Protein AF-A0A482WYR0-F1 (afdb_monomer_lite)

Foldseek 3Di:
DVVVVVVLVVLLVVLQVVCVVVVVVVVVDPDDDQDPVNVVSCVSHPVNVVVVVPDDDPPDPCVVLVVLLVVLVVLLVVLVVCCVVVVDDDPDVVVVVVLCVDPVSVVSPVNVVSVVSNCVSVVVVVVVVVVVVCVVPVDDDPVVVVVVVVVD

Secondary structure (DSSP, 8-state):
-HHHHHHHHHHHHHHHHHHHHHHHHHTT----PPPHHHHHHHHT-HHHHHHHHHS--TT-TTHHHHHHHHHHHHHHHHHHHHHHHHSS--S-HHHHHHHHHSHHHHHHH-HHHHHHHHHHHHHHHHHHHHHHHHHHHS---HHHHHHHHHH-

Structure (mmCIF, N/CA/C/O backbone):
data_AF-A0A482WYR0-F1
#
_entry.id   AF-A0A482WYR0-F1
#
loop_
_atom_site.group_PDB
_atom_site.id
_atom_site.type_symbol
_atom_site.label_atom_id
_atom_site.label_alt_id
_atom_site.label_comp_id
_atom_site.label_asym_id
_atom_site.label_entity_id
_atom_site.label_seq_id
_atom_site.pdbx_PDB_ins_code
_atom_site.Cartn_x
_atom_site.Cartn_y
_atom_site.Cartn_z
_atom_site.occupancy
_atom_site.B_iso_or_equiv
_atom_site.auth_seq_id
_atom_site.auth_comp_id
_atom_site.auth_asym_id
_atom_site.auth_atom_id
_atom_site.pdbx_PDB_model_num
ATOM 1 N N . MET A 1 1 ? -14.691 12.068 -19.444 1.00 69.69 1 MET A N 1
ATOM 2 C CA . MET A 1 1 ? -13.757 11.713 -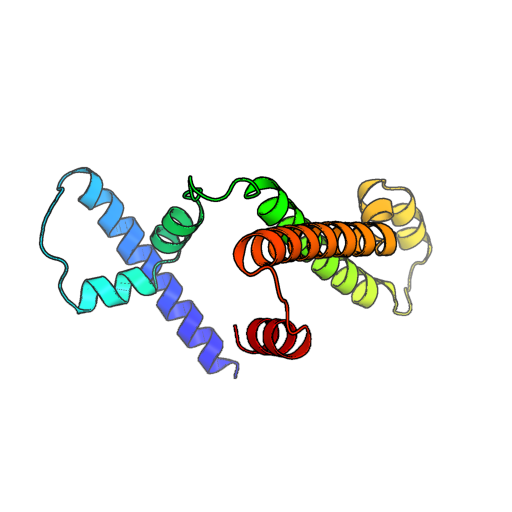18.347 1.00 69.69 1 MET A CA 1
ATOM 3 C C . MET A 1 1 ? -12.720 12.801 -18.054 1.00 69.69 1 MET A C 1
ATOM 5 O O . MET A 1 1 ? -12.688 13.251 -16.920 1.00 69.69 1 MET A O 1
ATOM 9 N N . LYS A 1 2 ? -11.932 13.292 -19.028 1.00 75.62 2 LYS A N 1
ATOM 10 C CA . LYS A 1 2 ? -10.879 14.312 -18.787 1.00 75.62 2 LYS A CA 1
ATOM 11 C C . LYS A 1 2 ? -11.367 15.588 -18.064 1.00 75.62 2 LYS A C 1
ATOM 13 O O . LYS A 1 2 ? -10.746 16.003 -17.097 1.00 75.62 2 LYS A O 1
ATOM 18 N N . TRP A 1 3 ? -12.511 16.151 -18.460 1.00 84.56 3 TRP A N 1
ATOM 19 C CA . TRP A 1 3 ? -13.080 17.362 -17.839 1.00 84.56 3 TRP A CA 1
ATOM 20 C C . TRP A 1 3 ? -13.532 17.184 -16.386 1.00 84.56 3 TRP A C 1
ATOM 22 O O . TRP A 1 3 ? -13.365 18.091 -15.580 1.00 84.56 3 TRP A O 1
ATOM 32 N N . VAL A 1 4 ? -14.044 16.001 -16.038 1.00 83.69 4 VAL A N 1
ATOM 33 C CA . VAL A 1 4 ? -14.467 15.683 -14.664 1.00 83.69 4 VAL A CA 1
ATOM 34 C C . VAL A 1 4 ? -13.254 15.643 -13.734 1.00 83.69 4 VAL A C 1
ATOM 36 O O . VAL A 1 4 ? -13.307 16.189 -12.639 1.00 83.69 4 VAL A O 1
ATOM 39 N N . ILE A 1 5 ? -12.142 15.072 -14.210 1.00 84.25 5 ILE A N 1
ATOM 40 C CA . ILE A 1 5 ? -10.878 15.000 -13.466 1.00 84.25 5 ILE A CA 1
ATOM 41 C C . ILE A 1 5 ? -10.289 16.404 -13.267 1.00 84.25 5 ILE A C 1
ATOM 43 O O . ILE A 1 5 ? -9.856 16.747 -12.171 1.00 84.25 5 ILE A O 1
ATOM 47 N N . ILE A 1 6 ? -10.299 17.241 -14.309 1.00 88.31 6 ILE A N 1
ATOM 48 C CA . ILE A 1 6 ? -9.803 18.624 -14.219 1.00 88.31 6 ILE A CA 1
ATOM 49 C C . ILE A 1 6 ? -10.647 19.433 -13.226 1.00 88.31 6 ILE A C 1
ATOM 51 O O . ILE A 1 6 ? -10.096 20.128 -12.374 1.00 88.31 6 ILE A O 1
ATOM 55 N N . PHE A 1 7 ? -11.974 19.305 -13.287 1.00 89.00 7 PHE A N 1
ATOM 56 C CA . PHE A 1 7 ? -12.881 19.992 -12.371 1.00 89.00 7 PHE A CA 1
ATOM 57 C C . PHE A 1 7 ? -12.695 19.536 -10.917 1.00 89.00 7 PHE A C 1
ATOM 59 O O . PHE A 1 7 ? -12.614 20.377 -10.023 1.00 89.00 7 PHE A O 1
ATOM 66 N N . SER A 1 8 ? -12.548 18.227 -10.668 1.00 78.81 8 SER A N 1
ATOM 67 C CA . SER A 1 8 ? -12.285 17.719 -9.317 1.00 78.81 8 SER A CA 1
ATOM 68 C C . SER A 1 8 ? -10.940 18.198 -8.772 1.00 78.81 8 SER A C 1
ATOM 70 O O . SER A 1 8 ? -10.854 18.560 -7.604 1.00 78.81 8 SER A O 1
ATOM 72 N N . LEU A 1 9 ? -9.898 18.252 -9.611 1.00 85.31 9 LEU A N 1
ATOM 73 C CA . LEU A 1 9 ? -8.582 18.759 -9.209 1.00 85.31 9 LEU A CA 1
ATOM 74 C C . LEU A 1 9 ? -8.631 20.251 -8.859 1.00 85.31 9 LEU A C 1
ATOM 76 O O . LEU A 1 9 ? -8.055 20.657 -7.854 1.00 85.31 9 LEU A O 1
ATOM 80 N N . LEU A 1 10 ? -9.358 21.059 -9.637 1.00 86.38 10 LEU A N 1
ATOM 81 C CA . LEU A 1 10 ? -9.543 22.484 -9.345 1.00 86.38 10 LEU A CA 1
ATOM 82 C C . LEU A 1 10 ? -10.279 22.710 -8.019 1.00 86.38 10 LEU A C 1
ATOM 84 O O . LEU A 1 10 ? -9.847 23.547 -7.230 1.00 86.38 10 LEU A O 1
ATOM 88 N N . LEU A 1 11 ? -11.338 21.941 -7.748 1.00 83.62 11 LEU A N 1
ATOM 89 C CA . LEU A 1 11 ? -12.077 21.984 -6.478 1.00 83.62 11 LEU A CA 1
ATOM 90 C C . LEU A 1 11 ? -11.184 21.662 -5.275 1.00 83.62 11 LEU A C 1
ATOM 92 O O . LEU A 1 11 ? -11.267 22.305 -4.233 1.00 83.62 11 LEU A O 1
ATOM 96 N N . VAL A 1 12 ? -10.308 20.674 -5.435 1.00 84.75 12 VAL A N 1
ATOM 97 C CA . VAL A 1 12 ? -9.376 20.248 -4.393 1.00 84.75 12 VAL A CA 1
ATOM 98 C C . VAL A 1 12 ? -8.303 21.311 -4.126 1.00 84.75 12 VAL A C 1
ATOM 100 O O . VAL A 1 12 ? -7.984 21.592 -2.970 1.00 84.75 12 VAL A O 1
ATOM 103 N N . ILE A 1 13 ? -7.769 21.948 -5.175 1.00 85.25 13 ILE A N 1
ATOM 104 C CA . ILE A 1 13 ? -6.762 23.011 -5.038 1.00 85.25 13 ILE A CA 1
ATOM 105 C C . ILE A 1 13 ? -7.359 24.234 -4.333 1.00 85.25 13 ILE A C 1
ATOM 107 O O . ILE A 1 13 ? -6.739 24.755 -3.408 1.00 85.25 13 ILE A O 1
ATOM 111 N N . THR A 1 14 ? -8.557 24.680 -4.725 1.00 82.94 14 THR A N 1
ATOM 112 C CA . THR A 1 14 ? -9.209 25.845 -4.102 1.00 82.94 14 THR A CA 1
ATOM 113 C C . THR A 1 14 ? -9.616 25.569 -2.656 1.00 82.94 14 THR A C 1
ATOM 115 O O . THR A 1 14 ? -9.409 26.421 -1.795 1.00 82.94 14 THR A O 1
ATOM 118 N N . ALA A 1 15 ? -10.120 24.369 -2.352 1.00 78.56 15 ALA A N 1
ATOM 119 C CA . ALA A 1 15 ? -10.410 23.964 -0.978 1.00 78.56 15 ALA A CA 1
ATOM 120 C C . ALA A 1 15 ? -9.136 23.929 -0.118 1.00 78.56 15 ALA A C 1
ATOM 122 O O . ALA A 1 15 ? -9.131 24.450 0.996 1.00 78.56 15 ALA A O 1
ATOM 123 N N . SER A 1 16 ? -8.034 23.384 -0.646 1.00 80.19 16 SER A N 1
ATOM 124 C CA . SER A 1 16 ? -6.772 23.291 0.090 1.00 80.19 16 SER A CA 1
ATOM 125 C C . SER A 1 16 ? -6.109 24.655 0.320 1.00 80.19 16 SER A C 1
ATOM 127 O O . SER A 1 16 ? -5.527 24.863 1.382 1.00 80.19 16 SER A O 1
ATOM 129 N N . THR A 1 17 ? -6.170 25.597 -0.629 1.00 79.81 17 THR A N 1
ATOM 130 C CA . THR A 1 17 ? -5.590 26.944 -0.450 1.00 79.81 17 THR A CA 1
ATOM 131 C C . THR A 1 17 ? -6.397 27.799 0.522 1.00 79.81 17 THR A C 1
ATOM 133 O O . THR A 1 17 ? -5.804 28.512 1.336 1.00 79.81 17 THR A O 1
ATOM 136 N N . VAL A 1 18 ? -7.730 27.702 0.483 1.00 78.81 18 VAL A N 1
ATOM 137 C CA . VAL A 1 18 ? -8.622 28.342 1.461 1.00 78.81 18 VAL A CA 1
ATOM 138 C C . VAL A 1 18 ? -8.378 27.769 2.853 1.00 78.81 18 VAL A C 1
ATOM 140 O O . VAL A 1 18 ? -8.228 28.541 3.795 1.00 78.81 18 VAL A O 1
ATOM 143 N N . ASP A 1 19 ? -8.245 26.448 2.984 1.00 71.69 19 ASP A N 1
ATOM 144 C CA . ASP A 1 19 ? -7.986 25.803 4.272 1.00 71.69 19 ASP A CA 1
ATOM 145 C C . ASP A 1 19 ? -6.602 26.161 4.832 1.00 71.69 19 ASP A C 1
ATOM 147 O O . ASP A 1 19 ? -6.499 26.530 5.992 1.00 71.69 19 ASP A O 1
ATOM 151 N N . ILE A 1 20 ? -5.542 26.192 4.015 1.00 72.69 20 ILE A N 1
ATOM 152 C CA . ILE A 1 20 ? -4.203 26.643 4.453 1.00 72.69 20 ILE A CA 1
ATOM 153 C C . ILE A 1 20 ? -4.220 28.120 4.887 1.00 72.69 20 ILE A C 1
ATOM 155 O O . ILE A 1 20 ? -3.603 28.489 5.893 1.00 72.69 20 ILE A O 1
ATOM 159 N N . SER A 1 21 ? -4.938 28.972 4.150 1.00 70.00 21 SER A N 1
ATOM 160 C CA . SER A 1 21 ? -5.077 30.400 4.468 1.00 70.00 21 SER A CA 1
ATOM 161 C C . SER A 1 21 ? -5.892 30.617 5.747 1.00 70.00 21 SER A C 1
ATOM 163 O O . SER A 1 21 ? -5.545 31.460 6.574 1.00 70.00 21 SER A O 1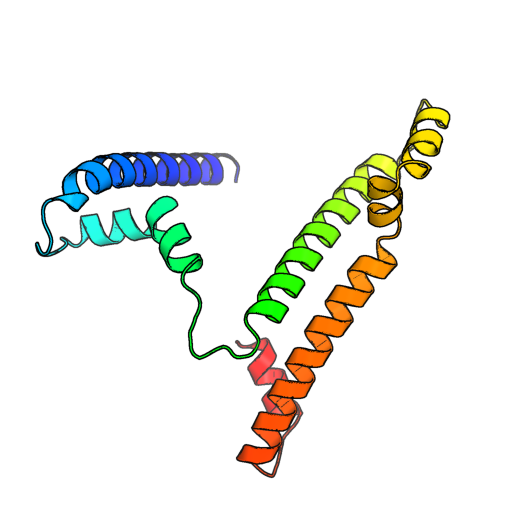
ATOM 165 N N . TYR A 1 22 ? -6.933 29.809 5.952 1.00 65.75 22 TYR A N 1
ATOM 166 C CA . TYR A 1 22 ? -7.776 29.820 7.144 1.00 65.75 22 TYR A CA 1
ATOM 167 C C . TYR A 1 22 ? -7.073 29.188 8.355 1.00 65.75 22 TYR A C 1
ATOM 169 O O . TYR A 1 22 ? -7.188 29.695 9.466 1.00 65.75 22 TYR A O 1
ATOM 177 N N . PHE A 1 23 ? -6.259 28.148 8.166 1.00 63.47 23 PHE A N 1
ATOM 178 C CA . PHE A 1 23 ? -5.471 27.488 9.211 1.00 63.47 23 PHE A CA 1
ATOM 179 C C . PHE A 1 23 ? -4.415 28.425 9.814 1.00 63.47 23 PHE A C 1
ATOM 181 O O . PHE A 1 23 ? -4.211 28.424 11.030 1.00 63.47 23 PHE A O 1
ATOM 188 N N . ARG A 1 24 ? -3.811 29.308 8.999 1.00 57.88 24 ARG A N 1
ATOM 189 C CA . ARG A 1 24 ? -2.965 30.409 9.501 1.00 57.88 24 ARG A CA 1
ATOM 190 C C . ARG A 1 24 ? -3.728 31.375 10.417 1.00 57.88 24 ARG A C 1
ATOM 192 O O . ARG A 1 24 ? -3.127 31.899 11.347 1.00 57.88 24 ARG A O 1
ATOM 199 N N . SER A 1 25 ? -5.032 31.562 10.203 1.00 55.25 25 SER A N 1
ATOM 200 C CA . SER A 1 25 ? -5.912 32.371 11.063 1.00 55.25 25 SER A CA 1
ATOM 201 C C . SER A 1 25 ? -6.444 31.586 12.281 1.00 55.25 25 SER A C 1
ATOM 203 O O . SER A 1 25 ? -6.613 32.142 13.364 1.00 55.25 25 SER A O 1
ATOM 205 N N . LYS A 1 26 ? -6.625 30.265 12.152 1.00 52.09 26 LYS A N 1
ATOM 206 C CA . LYS A 1 26 ? -7.232 29.382 13.162 1.00 52.09 26 LYS A CA 1
ATOM 207 C C . LYS A 1 26 ? -6.298 28.954 14.298 1.00 52.09 26 LYS A C 1
ATOM 209 O O . LYS A 1 26 ? -6.788 28.575 15.356 1.00 52.09 26 LYS A O 1
ATOM 214 N N . LYS A 1 27 ? -4.972 29.094 14.157 1.00 48.38 27 LYS A N 1
ATOM 215 C CA . LYS A 1 27 ? -4.031 28.918 15.288 1.00 48.38 27 LYS A CA 1
ATOM 216 C C . LYS A 1 27 ? -4.312 29.894 16.453 1.00 48.38 27 LYS A C 1
ATOM 218 O O . LYS A 1 27 ? -3.795 29.685 17.545 1.00 48.38 27 LYS A O 1
ATOM 223 N N . GLN A 1 28 ? -5.134 30.927 16.237 1.00 45.00 28 GLN A N 1
ATOM 224 C CA . GLN A 1 28 ? -5.437 31.967 17.221 1.00 45.00 28 GLN A CA 1
ATOM 225 C C . GLN A 1 28 ? -6.855 31.911 17.825 1.00 45.00 28 GLN A C 1
ATOM 227 O O . GLN A 1 28 ? -7.073 32.530 18.861 1.00 45.00 28 GLN A O 1
ATOM 232 N N . VAL A 1 29 ? -7.819 31.182 17.245 1.00 47.16 29 VAL A N 1
ATOM 233 C CA . VAL A 1 29 ? -9.221 31.210 17.713 1.00 47.16 29 VAL A CA 1
ATOM 234 C C . VAL A 1 29 ? -9.824 29.805 17.676 1.00 47.16 29 VAL A C 1
ATOM 236 O O . VAL A 1 29 ? -10.357 29.354 16.661 1.00 47.16 29 VAL A O 1
ATOM 239 N N . ASN A 1 30 ? -9.719 29.101 18.802 1.00 53.97 30 ASN A N 1
ATOM 240 C CA . ASN A 1 30 ? -10.523 27.913 19.067 1.00 53.97 30 ASN A CA 1
ATOM 241 C C . ASN A 1 30 ? -12.011 28.309 19.174 1.00 53.97 30 ASN A C 1
ATOM 243 O O . ASN A 1 30 ? -12.343 29.354 19.726 1.00 53.97 30 ASN A O 1
ATOM 247 N N . ASP A 1 31 ? -12.880 27.444 18.646 1.00 52.44 31 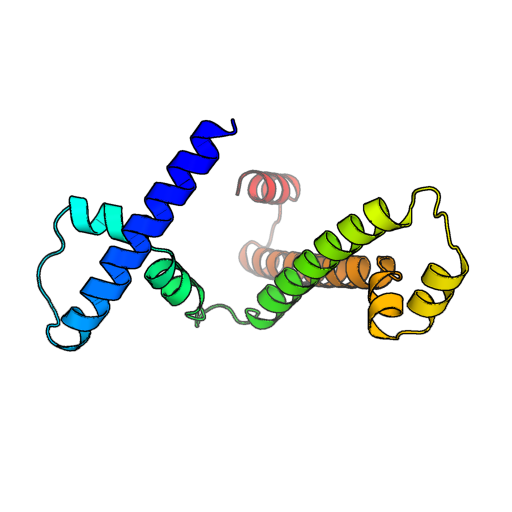ASP A N 1
ATOM 248 C CA . ASP A 1 31 ? -14.327 27.373 18.905 1.00 52.44 31 ASP A CA 1
ATOM 249 C C . ASP A 1 31 ? -15.262 28.455 18.340 1.00 52.44 31 ASP A C 1
ATOM 251 O O . ASP A 1 31 ? -15.962 29.151 19.072 1.00 52.44 31 ASP A O 1
ATOM 255 N N . THR A 1 32 ? -15.450 28.478 17.015 1.00 45.34 32 THR A N 1
ATOM 256 C CA . THR A 1 32 ? -16.709 29.002 16.450 1.00 45.34 32 THR A CA 1
ATOM 257 C C . THR A 1 32 ? -17.388 28.008 15.507 1.00 45.34 32 THR A C 1
ATOM 259 O O . THR A 1 32 ? -16.751 27.285 14.737 1.00 45.34 32 THR A O 1
ATOM 262 N N . LYS A 1 33 ? -18.719 27.925 15.644 1.00 53.28 33 LYS A N 1
ATOM 263 C CA . LYS A 1 33 ? -19.624 26.981 14.973 1.00 53.28 33 LYS A CA 1
ATOM 264 C C . LYS A 1 33 ? -19.370 26.944 13.460 1.00 53.28 33 LYS A C 1
ATOM 266 O O . LYS A 1 33 ? -19.593 27.930 12.763 1.00 53.28 33 LYS A O 1
ATOM 271 N N . LYS A 1 34 ? -18.940 25.784 12.949 1.00 56.88 34 LYS A N 1
ATOM 272 C CA . LYS A 1 34 ? -18.748 25.536 11.511 1.00 56.88 34 LYS A CA 1
ATOM 273 C C . LYS A 1 34 ? -20.105 25.610 10.796 1.00 56.88 34 LYS A C 1
ATOM 275 O O . LYS A 1 34 ? -20.976 24.792 11.068 1.00 56.88 34 LYS A O 1
ATOM 280 N N . GLY A 1 35 ? -20.286 26.554 9.871 1.00 66.31 35 GLY A N 1
ATOM 281 C CA . GLY A 1 35 ? -21.435 26.545 8.957 1.00 66.31 35 GLY A CA 1
ATOM 282 C C . GLY A 1 35 ? -21.386 25.352 7.988 1.00 66.31 35 GLY A C 1
ATOM 283 O O . GLY A 1 35 ? -20.304 24.841 7.688 1.00 66.31 35 GLY A O 1
ATOM 284 N N . ASN A 1 36 ? -22.541 24.926 7.461 1.00 69.88 36 ASN A N 1
ATOM 285 C CA . ASN A 1 36 ? -22.660 23.749 6.580 1.00 69.88 36 ASN A CA 1
ATOM 286 C C . ASN A 1 36 ? -21.701 23.800 5.374 1.00 69.88 36 ASN A C 1
ATOM 288 O O . ASN A 1 36 ? -21.075 22.800 5.031 1.00 69.88 36 ASN A O 1
ATOM 292 N N . MET A 1 37 ? -21.518 24.981 4.776 1.00 65.94 37 MET A N 1
ATOM 293 C CA . MET A 1 37 ? -20.625 25.174 3.628 1.00 65.94 37 MET A CA 1
ATOM 294 C C . MET A 1 37 ? -19.141 25.023 3.995 1.00 65.94 37 MET A C 1
ATOM 296 O O . MET A 1 37 ? -18.370 24.454 3.229 1.00 65.94 37 MET A O 1
ATOM 300 N N . HIS A 1 38 ? -18.750 25.438 5.202 1.00 69.81 38 HIS A N 1
ATOM 301 C CA . HIS A 1 38 ? -17.392 25.250 5.713 1.00 69.81 38 HIS A CA 1
ATOM 302 C C . HIS A 1 38 ? -17.097 23.772 6.014 1.00 69.81 38 HIS A C 1
ATOM 304 O O . HIS A 1 38 ? -15.991 23.301 5.765 1.00 69.81 38 HIS A O 1
ATOM 310 N N . SER A 1 39 ? -18.088 23.010 6.494 1.00 68.69 39 SER A N 1
ATOM 311 C CA . SER A 1 39 ? -17.937 21.558 6.664 1.00 68.69 39 SER A CA 1
ATOM 312 C C . SER A 1 39 ? -17.717 20.844 5.329 1.00 68.69 39 SER A C 1
ATOM 314 O O . SER A 1 39 ? -16.850 19.980 5.252 1.00 68.69 39 SER A O 1
ATOM 316 N N . LEU A 1 40 ? -18.452 21.232 4.280 1.00 73.75 40 LEU A N 1
ATOM 317 C CA . LEU A 1 40 ? -18.258 20.685 2.934 1.00 73.75 40 LEU A CA 1
ATOM 318 C C . LEU A 1 40 ? -16.877 21.045 2.374 1.00 73.75 40 LEU A C 1
ATOM 320 O O . LEU A 1 40 ? -16.194 20.176 1.844 1.00 73.75 40 LEU A O 1
ATOM 324 N N . MET A 1 41 ? -16.427 22.293 2.533 1.00 70.44 41 MET A N 1
ATOM 325 C CA . MET A 1 41 ? -15.093 22.710 2.079 1.00 70.44 41 MET A CA 1
ATOM 326 C C . MET A 1 41 ? -13.968 21.951 2.794 1.00 70.44 41 MET A C 1
ATOM 328 O O . MET A 1 41 ? -13.004 21.551 2.145 1.00 70.44 41 MET A O 1
ATOM 332 N N . LEU A 1 42 ? -14.110 21.678 4.096 1.00 70.56 42 LEU A N 1
ATOM 333 C CA . LEU A 1 42 ? -13.150 20.858 4.840 1.00 70.56 42 LEU A CA 1
ATOM 334 C C . LEU A 1 42 ? -13.092 19.412 4.336 1.00 70.56 42 LEU A C 1
ATOM 336 O O . LEU A 1 42 ? -12.004 18.851 4.274 1.00 70.56 42 LEU A O 1
ATOM 340 N N . SER A 1 43 ? -14.219 18.823 3.918 1.00 71.44 43 SER A N 1
ATOM 341 C CA . SER A 1 43 ? -14.232 17.478 3.322 1.00 71.44 43 SER A CA 1
ATOM 342 C C . SER A 1 43 ? -13.410 17.386 2.029 1.00 71.44 43 SER A C 1
ATOM 344 O O . SER A 1 43 ? -12.901 16.311 1.718 1.00 71.44 43 SER A O 1
ATOM 346 N N . TYR A 1 44 ? -13.237 18.498 1.305 1.00 74.50 44 TYR A N 1
ATOM 347 C CA . TYR A 1 44 ? -12.413 18.585 0.091 1.00 74.50 44 TYR A CA 1
ATOM 348 C C . TYR A 1 44 ? -10.985 19.104 0.338 1.00 74.50 44 TYR A C 1
ATOM 350 O O . TYR A 1 44 ? -10.183 19.130 -0.597 1.00 74.50 44 TYR A O 1
ATOM 358 N N . SER A 1 45 ? -10.633 19.492 1.569 1.00 78.69 45 SER A N 1
ATOM 359 C CA . SER A 1 45 ? -9.273 19.930 1.888 1.00 78.69 45 SER A CA 1
ATOM 360 C C . SER A 1 45 ? -8.325 18.736 1.990 1.00 78.69 45 SER A C 1
ATOM 362 O O . SER A 1 45 ? -8.504 17.850 2.827 1.00 78.69 45 SER A O 1
ATOM 364 N N . ILE A 1 46 ? -7.263 18.734 1.177 1.00 75.69 46 ILE A N 1
ATOM 365 C CA . ILE A 1 46 ? -6.192 17.733 1.291 1.00 75.69 46 ILE A CA 1
ATOM 366 C C . ILE A 1 46 ? -5.486 17.855 2.641 1.00 75.69 46 ILE A C 1
ATOM 368 O O . ILE A 1 46 ? -5.151 16.834 3.229 1.00 75.69 46 ILE A O 1
ATOM 372 N N . TYR A 1 47 ? -5.242 19.072 3.131 1.00 76.94 47 TYR A N 1
ATOM 373 C CA . TYR A 1 47 ? -4.411 19.293 4.316 1.00 76.94 47 TYR A CA 1
ATOM 374 C C . TYR A 1 47 ? -5.048 18.710 5.582 1.00 76.94 47 TYR A C 1
ATOM 376 O O . TYR A 1 47 ? -4.431 17.882 6.254 1.00 76.94 47 TYR A O 1
ATOM 384 N N . GLU A 1 48 ? -6.298 19.077 5.870 1.00 74.25 48 GLU A N 1
ATOM 385 C CA . GLU A 1 48 ? -7.040 18.564 7.025 1.00 74.25 48 GLU A CA 1
ATOM 386 C C . GLU A 1 48 ? -7.296 17.054 6.903 1.00 74.25 48 GLU A C 1
ATOM 388 O O . GLU A 1 48 ? -7.106 16.315 7.870 1.00 74.25 48 GLU A O 1
ATOM 393 N N . ASN A 1 49 ? -7.652 16.558 5.711 1.00 80.94 49 ASN A N 1
ATOM 394 C CA . ASN A 1 49 ? -7.821 15.120 5.489 1.00 80.94 49 ASN A CA 1
ATOM 395 C C . ASN A 1 49 ? -6.505 14.359 5.692 1.00 80.94 49 ASN A C 1
ATOM 397 O O . ASN A 1 49 ? -6.504 13.309 6.325 1.00 80.94 49 ASN A O 1
ATOM 401 N N . PHE A 1 50 ? -5.375 14.891 5.225 1.00 78.19 50 PHE A N 1
ATOM 402 C CA . PHE A 1 50 ? -4.061 14.275 5.408 1.00 78.19 50 PHE A CA 1
ATOM 403 C C . PHE A 1 50 ? -3.614 14.292 6.874 1.00 78.19 50 PHE A C 1
ATOM 405 O O . PHE A 1 50 ? -3.093 13.296 7.373 1.00 78.19 50 PHE A O 1
ATOM 412 N N . LEU A 1 51 ? -3.856 15.389 7.597 1.00 78.31 51 LEU A N 1
ATOM 413 C CA . LEU A 1 51 ? -3.609 15.458 9.037 1.00 78.31 51 LEU A CA 1
ATOM 414 C C . LEU A 1 51 ? -4.472 14.463 9.812 1.00 78.31 51 LEU A C 1
ATOM 416 O O . LEU A 1 51 ? -3.973 13.824 10.736 1.00 78.31 51 LEU A O 1
ATOM 420 N N . ASN A 1 52 ? -5.743 14.315 9.440 1.00 76.81 52 ASN A N 1
ATOM 421 C CA . ASN A 1 52 ? -6.635 13.335 10.050 1.00 76.81 52 ASN A CA 1
ATOM 422 C C . ASN A 1 52 ? -6.231 11.895 9.707 1.00 76.81 52 ASN A C 1
ATOM 424 O O . ASN A 1 52 ? -6.268 11.050 10.593 1.00 76.81 52 ASN A O 1
ATOM 428 N N . LEU A 1 53 ? -5.754 11.632 8.488 1.00 76.44 53 LEU A N 1
ATOM 429 C CA . LEU A 1 53 ? -5.213 10.330 8.075 1.00 76.44 53 LEU A CA 1
ATOM 430 C C . LEU A 1 53 ? -3.899 9.969 8.781 1.00 76.44 53 LEU A C 1
ATOM 432 O O . LEU A 1 53 ? -3.616 8.794 8.983 1.00 76.44 53 LEU A O 1
ATOM 436 N N . LYS A 1 54 ? -3.080 10.961 9.150 1.00 76.88 54 LYS A N 1
ATOM 437 C CA . LYS A 1 54 ? -1.804 10.730 9.844 1.00 76.88 54 LYS A CA 1
ATOM 438 C C . LYS A 1 54 ? -1.989 10.363 11.321 1.00 76.88 54 LYS A C 1
ATOM 440 O O . LYS A 1 54 ? -1.055 9.841 11.929 1.00 76.88 54 LYS A O 1
ATOM 445 N N . LYS A 1 55 ? -3.144 10.664 11.922 1.00 79.56 55 LYS A N 1
ATOM 446 C CA . LYS A 1 55 ? -3.405 10.344 13.331 1.00 79.56 55 LYS A CA 1
ATOM 447 C C . LYS A 1 55 ? -3.456 8.817 13.486 1.00 79.56 55 LYS A C 1
ATOM 449 O O . LYS A 1 55 ? -4.321 8.199 12.872 1.00 79.56 55 LYS A O 1
ATOM 454 N N . PRO A 1 56 ? -2.544 8.208 14.266 1.00 69.06 56 PRO A N 1
ATOM 455 C CA . PRO A 1 56 ? -2.592 6.774 14.506 1.00 69.06 56 PRO A CA 1
ATOM 456 C C . PRO A 1 56 ? -3.846 6.443 15.314 1.00 69.06 56 PRO A C 1
ATOM 458 O O . PRO A 1 56 ? -4.186 7.168 16.252 1.00 69.06 56 PRO A O 1
ATOM 461 N N . ASP A 1 57 ? -4.523 5.357 14.952 1.00 77.25 57 ASP A N 1
ATOM 462 C CA . ASP A 1 57 ? -5.598 4.816 15.773 1.00 77.25 57 ASP A CA 1
ATOM 463 C C . ASP A 1 57 ? -4.961 4.109 16.981 1.00 77.25 57 ASP A C 1
ATOM 465 O O . ASP A 1 57 ? -4.233 3.131 16.795 1.00 77.25 57 ASP A O 1
ATOM 469 N N . PRO A 1 58 ? -5.176 4.590 18.219 1.00 72.75 58 PRO A N 1
ATOM 470 C CA . PRO A 1 58 ? -4.578 3.980 19.402 1.00 72.75 58 PRO A CA 1
ATOM 471 C C . PRO A 1 58 ? -5.094 2.558 19.669 1.00 72.75 58 PRO A C 1
ATOM 473 O O . PRO A 1 58 ? -4.512 1.858 20.493 1.00 72.75 58 PRO A O 1
ATOM 476 N N . SER A 1 59 ? -6.177 2.135 19.007 1.00 74.19 59 SER A N 1
ATOM 477 C CA . SER A 1 59 ? -6.747 0.792 19.142 1.00 74.19 59 SER A CA 1
ATOM 478 C C . SER A 1 59 ? -6.170 -0.241 18.164 1.00 74.19 59 SER A C 1
ATOM 480 O O . SER A 1 59 ? -6.433 -1.433 18.325 1.00 74.19 59 SER A O 1
ATOM 482 N N . ASP A 1 60 ? -5.372 0.184 17.177 1.00 77.62 60 ASP A N 1
ATOM 483 C CA . ASP A 1 60 ? -4.810 -0.706 16.160 1.00 77.62 60 ASP A CA 1
ATOM 484 C C . ASP A 1 60 ? -3.406 -1.197 16.551 1.00 77.62 60 ASP A C 1
ATOM 486 O O . ASP A 1 60 ? -2.384 -0.568 16.265 1.00 77.62 60 ASP A O 1
ATOM 490 N N . GLU A 1 61 ? -3.357 -2.365 17.194 1.00 80.00 61 GLU A N 1
ATOM 491 C CA . GLU A 1 61 ? -2.118 -3.045 17.605 1.00 80.00 61 GLU A CA 1
ATOM 492 C C . GLU A 1 61 ? -1.193 -3.370 16.411 1.00 80.00 61 GLU A C 1
ATOM 494 O O . GLU A 1 61 ? 0.023 -3.496 16.571 1.00 80.00 61 GLU A O 1
ATOM 499 N N . PHE A 1 62 ? -1.741 -3.434 15.190 1.00 83.75 62 PHE A N 1
ATOM 500 C CA . PHE A 1 62 ? -1.016 -3.779 13.966 1.00 83.75 62 PHE A CA 1
ATOM 501 C C . PHE A 1 62 ? -0.915 -2.621 12.968 1.00 83.75 62 PHE A C 1
ATOM 503 O O . PHE A 1 62 ? -0.639 -2.847 11.783 1.00 83.75 62 PHE A O 1
ATOM 510 N N . ALA A 1 63 ? -1.039 -1.376 13.435 1.00 83.50 63 ALA A N 1
ATOM 511 C CA . ALA A 1 63 ? -0.921 -0.181 12.597 1.00 83.50 63 ALA A CA 1
ATOM 512 C C . ALA A 1 63 ? 0.375 -0.162 11.755 1.00 83.50 63 ALA A C 1
ATOM 514 O O . ALA A 1 63 ? 0.376 0.253 10.593 1.00 83.50 63 ALA A O 1
ATOM 515 N N . SER A 1 64 ? 1.486 -0.677 12.298 1.00 85.88 64 SER A N 1
ATOM 516 C CA . SER A 1 64 ? 2.763 -0.795 11.577 1.00 85.88 64 SER A CA 1
ATOM 517 C C . SER A 1 64 ? 2.698 -1.782 10.403 1.00 85.88 64 SER A C 1
ATOM 519 O O . SER A 1 64 ? 3.235 -1.494 9.331 1.00 85.88 64 SER A O 1
ATOM 521 N N . LEU A 1 65 ? 1.994 -2.912 10.550 1.00 89.25 65 LEU A N 1
ATOM 522 C CA . LEU A 1 65 ? 1.782 -3.882 9.470 1.00 89.25 65 LEU A CA 1
ATOM 523 C C . LEU A 1 65 ? 0.839 -3.338 8.398 1.00 89.25 65 LEU A C 1
ATOM 525 O O . LEU A 1 65 ? 1.066 -3.572 7.210 1.00 89.25 65 LEU A O 1
ATOM 529 N N . HIS A 1 66 ? -0.179 -2.569 8.788 1.00 86.69 66 HIS A N 1
ATOM 530 C CA . HIS A 1 66 ? -1.022 -1.837 7.843 1.00 86.69 66 HIS A CA 1
ATOM 531 C C . HIS A 1 66 ? -0.207 -0.826 7.019 1.00 86.69 66 HIS A C 1
ATOM 533 O O . HIS A 1 66 ? -0.374 -0.742 5.795 1.00 86.69 66 HIS A O 1
ATOM 539 N N . GLY A 1 67 ? 0.737 -0.128 7.657 1.00 87.94 67 GLY A N 1
ATOM 540 C CA . GLY A 1 67 ? 1.708 0.735 6.984 1.00 87.94 67 GLY A CA 1
ATOM 541 C C . GLY A 1 67 ? 2.608 -0.031 6.011 1.00 87.94 67 GLY A C 1
ATOM 542 O O . GLY A 1 67 ? 2.717 0.355 4.846 1.00 87.94 67 GLY A O 1
ATOM 543 N N . MET A 1 68 ? 3.186 -1.157 6.441 1.00 91.50 68 MET A N 1
ATOM 544 C CA . MET A 1 68 ? 4.024 -2.001 5.580 1.00 91.50 68 MET A CA 1
ATOM 545 C C . MET A 1 68 ? 3.254 -2.544 4.376 1.00 91.50 68 MET A C 1
ATOM 547 O O . MET A 1 68 ? 3.749 -2.477 3.257 1.00 91.50 68 MET A O 1
ATOM 551 N N . ARG A 1 69 ? 2.012 -3.001 4.565 1.00 89.50 69 ARG A N 1
ATOM 552 C CA . ARG A 1 69 ? 1.153 -3.458 3.465 1.00 89.50 69 ARG A CA 1
ATOM 553 C C . ARG A 1 69 ? 0.897 -2.348 2.446 1.00 89.50 69 ARG A C 1
ATOM 555 O O . ARG A 1 69 ? 0.944 -2.595 1.242 1.00 89.50 69 ARG A O 1
ATOM 562 N N . THR A 1 70 ? 0.640 -1.134 2.929 1.00 90.56 70 THR A N 1
ATOM 563 C CA . THR A 1 70 ? 0.442 0.048 2.082 1.00 90.56 70 THR A CA 1
ATOM 564 C C . THR A 1 70 ? 1.712 0.373 1.295 1.00 90.56 70 THR A C 1
ATOM 566 O O . THR A 1 70 ? 1.657 0.593 0.087 1.00 90.56 70 THR A O 1
ATOM 569 N N . TYR A 1 71 ? 2.870 0.327 1.953 1.00 91.94 71 TYR A N 1
ATOM 570 C CA . TYR A 1 71 ? 4.167 0.528 1.314 1.00 91.94 71 TYR A CA 1
ATOM 571 C C . TYR A 1 71 ? 4.468 -0.537 0.246 1.00 91.94 71 TYR A C 1
ATOM 573 O O . TYR A 1 71 ? 4.802 -0.187 -0.886 1.00 91.94 71 TYR A O 1
ATOM 581 N N . SER A 1 72 ? 4.256 -1.823 0.546 1.00 92.62 72 SER A N 1
ATOM 582 C CA . SER A 1 72 ? 4.402 -2.906 -0.435 1.00 92.62 72 SER A CA 1
ATOM 583 C C . SER A 1 72 ? 3.472 -2.715 -1.636 1.00 92.62 72 SER A C 1
ATOM 585 O O . SER A 1 72 ? 3.884 -2.946 -2.767 1.00 92.62 72 SER A O 1
ATOM 587 N N . MET A 1 73 ? 2.244 -2.223 -1.434 1.00 92.88 73 MET A N 1
ATOM 588 C CA . MET A 1 73 ? 1.321 -1.927 -2.536 1.00 92.88 73 MET A CA 1
ATOM 589 C C . MET A 1 73 ? 1.842 -0.807 -3.452 1.00 92.88 73 MET A C 1
ATOM 591 O O . MET A 1 73 ? 1.749 -0.933 -4.674 1.00 92.88 73 MET A O 1
ATOM 595 N N . PHE A 1 74 ? 2.445 0.250 -2.897 1.00 93.06 74 PHE A N 1
ATOM 596 C CA . PHE A 1 74 ? 3.105 1.286 -3.702 1.00 93.06 74 PHE A CA 1
ATOM 597 C C . PHE A 1 74 ? 4.258 0.719 -4.537 1.00 93.06 74 PHE A C 1
ATOM 599 O O . PHE A 1 74 ? 4.367 1.040 -5.723 1.00 93.06 74 PHE A O 1
ATOM 606 N N . LEU A 1 75 ? 5.080 -0.154 -3.949 1.00 91.75 75 LEU A N 1
ATOM 607 C CA . LEU A 1 75 ? 6.179 -0.810 -4.658 1.00 91.75 75 LEU A CA 1
ATOM 608 C C . LEU A 1 75 ? 5.688 -1.733 -5.781 1.00 91.75 75 LEU A C 1
ATOM 610 O O . LEU A 1 75 ? 6.272 -1.723 -6.859 1.00 91.75 75 LEU A O 1
ATOM 614 N N . ILE A 1 76 ? 4.594 -2.475 -5.578 1.00 93.25 76 ILE A N 1
ATOM 615 C CA . ILE A 1 76 ? 3.981 -3.323 -6.618 1.00 93.25 76 ILE A CA 1
ATOM 616 C C . ILE A 1 76 ? 3.498 -2.473 -7.797 1.00 93.25 76 ILE A C 1
ATOM 618 O O . ILE A 1 76 ? 3.767 -2.801 -8.953 1.00 93.25 76 ILE A O 1
ATOM 622 N N . ILE A 1 77 ? 2.816 -1.354 -7.524 1.00 93.06 77 ILE A N 1
ATOM 623 C CA . ILE A 1 77 ? 2.356 -0.432 -8.572 1.00 93.06 77 ILE A CA 1
ATOM 624 C C . ILE A 1 77 ? 3.554 0.115 -9.353 1.00 93.06 77 ILE A C 1
ATOM 626 O O . ILE A 1 77 ? 3.536 0.105 -10.585 1.00 93.06 77 ILE A O 1
ATOM 630 N N . LEU A 1 78 ? 4.600 0.562 -8.653 1.00 90.75 78 LEU A N 1
ATOM 631 C CA . LEU A 1 78 ? 5.822 1.059 -9.279 1.00 90.75 78 LEU A CA 1
ATOM 632 C C . LEU A 1 78 ? 6.499 -0.029 -10.128 1.00 90.75 78 LEU A C 1
ATOM 634 O O . LEU A 1 78 ? 6.827 0.226 -11.285 1.00 90.75 78 LEU A O 1
ATOM 638 N N . GLY A 1 79 ? 6.613 -1.251 -9.604 1.00 88.81 79 GLY A N 1
ATOM 639 C CA . GLY A 1 79 ? 7.155 -2.412 -10.308 1.00 88.81 79 GLY A CA 1
ATOM 640 C C . GLY A 1 79 ? 6.390 -2.731 -11.592 1.00 88.81 79 GLY A C 1
ATOM 641 O O . GLY A 1 79 ? 7.003 -2.915 -12.639 1.00 88.81 79 GLY A O 1
ATOM 642 N N . HIS A 1 80 ? 5.053 -2.688 -11.571 1.00 91.00 80 HIS A N 1
ATOM 643 C CA . HIS A 1 80 ? 4.253 -2.842 -12.789 1.00 91.00 80 HIS A CA 1
ATOM 644 C C . HIS A 1 80 ? 4.493 -1.718 -13.796 1.00 91.00 80 HIS A C 1
ATOM 646 O O . HIS A 1 80 ? 4.602 -1.987 -14.990 1.00 91.00 80 HIS A O 1
ATOM 652 N N . ARG A 1 81 ? 4.611 -0.459 -13.351 1.00 88.75 81 ARG A N 1
ATOM 653 C CA . ARG A 1 81 ? 4.949 0.650 -14.261 1.00 88.75 81 ARG A CA 1
ATOM 654 C C . ARG A 1 81 ? 6.308 0.439 -14.913 1.00 88.75 81 ARG A C 1
ATOM 656 O O . ARG A 1 81 ? 6.422 0.639 -16.123 1.00 88.75 81 ARG A O 1
ATOM 663 N N . CYS A 1 82 ? 7.297 -0.005 -14.146 1.00 84.62 82 CYS A N 1
ATOM 664 C CA . CYS A 1 82 ? 8.610 -0.363 -14.663 1.00 84.62 82 CYS A CA 1
ATOM 665 C C . CYS A 1 82 ? 8.523 -1.536 -15.642 1.00 84.62 82 CYS A C 1
ATOM 667 O O . CYS A 1 82 ? 9.058 -1.422 -16.733 1.00 84.62 82 CYS A O 1
ATOM 669 N N . LEU A 1 83 ? 7.777 -2.598 -15.335 1.00 85.44 83 LEU A N 1
ATOM 670 C CA . LEU A 1 83 ? 7.592 -3.740 -16.234 1.00 85.44 83 LEU A CA 1
ATOM 671 C C . LEU A 1 83 ? 6.969 -3.331 -17.574 1.00 85.44 83 LEU A C 1
ATOM 673 O O . LEU A 1 83 ? 7.454 -3.749 -18.617 1.00 85.44 83 LEU A O 1
ATOM 677 N N . PHE A 1 84 ? 5.948 -2.472 -17.581 1.00 85.69 84 PHE A N 1
ATOM 678 C CA . PHE A 1 84 ? 5.375 -1.969 -18.836 1.00 85.69 84 PHE A CA 1
ATOM 679 C C . PHE A 1 84 ? 6.323 -1.047 -19.606 1.00 85.69 84 PHE A C 1
ATOM 681 O O . PHE A 1 84 ? 6.242 -0.971 -20.828 1.00 85.69 84 PHE A O 1
ATOM 688 N N . THR A 1 85 ? 7.208 -0.343 -18.900 1.00 83.62 85 THR A N 1
ATOM 689 C CA . THR A 1 85 ? 8.186 0.553 -19.525 1.00 83.62 85 THR A CA 1
ATOM 690 C C . THR A 1 85 ? 9.360 -0.233 -20.100 1.00 83.62 85 THR A C 1
ATOM 692 O O . THR A 1 85 ? 9.772 0.049 -21.217 1.00 83.62 85 THR A O 1
ATOM 695 N N . TYR A 1 86 ? 9.869 -1.224 -19.362 1.00 79.50 86 TYR A N 1
ATOM 696 C CA . TYR A 1 86 ? 11.062 -2.016 -19.679 1.00 79.50 86 TYR A CA 1
ATOM 697 C C . TYR A 1 86 ? 10.775 -3.312 -20.449 1.00 79.50 86 TYR A C 1
ATOM 699 O O . TYR A 1 86 ? 11.681 -3.872 -21.051 1.00 79.50 86 TYR A O 1
ATOM 707 N N . GLY A 1 87 ? 9.530 -3.792 -20.456 1.00 76.69 87 GLY A N 1
ATOM 708 C CA . GLY A 1 87 ? 9.131 -5.036 -21.122 1.00 76.69 87 GLY A CA 1
ATOM 709 C C . GLY A 1 87 ? 8.932 -4.922 -22.637 1.00 76.69 87 GLY A C 1
ATOM 710 O O . GLY A 1 87 ? 8.659 -5.926 -23.288 1.00 76.69 87 GLY A O 1
ATOM 711 N N . GLY A 1 88 ? 9.032 -3.714 -23.201 1.00 81.75 88 GLY A N 1
ATOM 712 C CA . GLY A 1 88 ? 9.011 -3.482 -24.647 1.00 81.75 88 GLY A CA 1
ATOM 713 C C . GLY A 1 88 ? 10.395 -3.624 -25.300 1.00 81.75 88 GLY A C 1
ATOM 714 O O . GLY A 1 88 ? 11.396 -3.778 -24.605 1.00 81.75 88 GLY A O 1
ATOM 715 N N . PRO A 1 89 ? 10.490 -3.552 -26.639 1.00 76.12 89 PRO A N 1
ATOM 716 C CA . PRO A 1 89 ? 11.775 -3.557 -27.333 1.00 76.12 89 PRO A CA 1
ATOM 717 C C . PRO A 1 89 ? 12.576 -2.280 -27.022 1.00 76.12 89 PRO A C 1
ATOM 719 O O . PRO A 1 89 ? 12.133 -1.171 -27.324 1.00 76.12 89 PRO A O 1
ATOM 722 N N . PHE A 1 90 ? 13.766 -2.440 -26.434 1.00 79.00 90 PHE A N 1
ATOM 723 C CA . PHE A 1 90 ? 14.694 -1.341 -26.141 1.00 79.00 90 PHE A CA 1
ATOM 724 C C . PHE A 1 90 ? 15.712 -1.153 -27.258 1.00 79.00 90 PHE A C 1
ATOM 726 O O . PHE A 1 90 ? 16.299 -2.110 -27.751 1.00 79.00 90 PHE A O 1
ATOM 733 N N . HIS A 1 91 ? 15.961 0.109 -27.609 1.00 79.69 91 HIS A N 1
ATOM 734 C CA . HIS A 1 91 ? 16.975 0.475 -28.599 1.00 79.69 91 HIS A CA 1
ATOM 735 C C . HIS A 1 91 ? 18.407 0.322 -28.065 1.00 79.69 91 HIS A C 1
ATOM 737 O O . HIS A 1 91 ? 19.332 0.146 -28.847 1.00 79.69 91 HIS A O 1
ATOM 743 N N . ASN A 1 92 ? 18.587 0.396 -26.740 1.00 82.06 92 ASN A N 1
ATOM 744 C CA . ASN A 1 92 ? 19.882 0.246 -26.088 1.00 82.06 92 ASN A CA 1
ATOM 745 C C . ASN A 1 92 ? 19.804 -0.785 -24.941 1.00 82.06 92 ASN A C 1
ATOM 747 O O . ASN A 1 92 ? 19.344 -0.434 -23.851 1.00 82.06 92 ASN A O 1
ATOM 751 N N . PRO A 1 93 ? 20.217 -2.044 -25.168 1.00 78.62 93 PRO A N 1
ATOM 752 C CA . PRO A 1 93 ? 20.188 -3.085 -24.142 1.00 78.62 93 PRO A CA 1
ATOM 753 C C . PRO A 1 93 ? 21.233 -2.874 -23.034 1.00 78.62 93 PRO A C 1
ATOM 755 O O . PRO A 1 93 ? 20.973 -3.265 -21.897 1.00 78.62 93 PRO A O 1
ATOM 758 N N . GLU A 1 94 ? 22.358 -2.201 -23.310 1.00 82.88 94 GLU A N 1
ATOM 759 C CA . GLU A 1 94 ? 23.395 -1.924 -22.297 1.00 82.88 94 GLU A CA 1
ATOM 760 C C . GLU A 1 94 ? 22.867 -1.036 -21.164 1.00 82.88 94 GLU A C 1
ATOM 762 O O . GLU A 1 94 ? 23.183 -1.255 -19.996 1.00 82.88 94 GLU A O 1
ATOM 767 N N . PHE A 1 95 ? 21.985 -0.084 -21.485 1.00 81.00 95 PHE A N 1
ATOM 768 C CA . PHE A 1 95 ? 21.342 0.772 -20.485 1.00 81.00 95 PHE A CA 1
ATOM 769 C C . PHE A 1 95 ? 20.503 -0.033 -19.482 1.00 81.00 95 PHE A C 1
ATOM 771 O O . PHE A 1 95 ? 20.448 0.294 -18.295 1.00 81.00 95 PHE A O 1
ATOM 778 N N . LEU A 1 96 ? 19.834 -1.090 -19.951 1.00 77.94 96 LEU A N 1
ATOM 779 C CA . LEU A 1 96 ? 19.046 -1.954 -19.080 1.00 77.94 96 LEU A CA 1
ATOM 780 C C . LEU A 1 96 ? 19.964 -2.803 -18.195 1.00 77.94 96 LEU A C 1
ATOM 782 O O . LEU A 1 96 ? 19.707 -2.926 -16.999 1.00 77.94 96 LEU A O 1
ATOM 786 N N . GLU A 1 97 ? 21.047 -3.340 -18.759 1.00 81.75 97 GLU A N 1
ATOM 787 C CA . GLU A 1 97 ? 22.030 -4.131 -18.015 1.00 81.75 97 GLU A CA 1
ATOM 788 C C . GLU A 1 97 ? 22.695 -3.318 -16.895 1.00 81.75 97 GLU A C 1
ATOM 790 O O . GLU A 1 97 ? 22.833 -3.802 -15.771 1.00 81.75 97 GLU A O 1
ATOM 795 N N . GLU A 1 98 ? 23.036 -2.056 -17.156 1.00 83.75 98 GLU A N 1
ATOM 796 C CA . GLU A 1 98 ? 23.572 -1.157 -16.132 1.00 83.75 98 GLU A CA 1
ATOM 797 C C . GLU A 1 98 ? 22.551 -0.907 -15.011 1.00 83.75 98 GLU A C 1
ATOM 799 O O . GLU A 1 98 ? 22.901 -0.901 -13.829 1.00 83.75 98 GLU A O 1
ATOM 804 N N . ARG A 1 99 ? 21.259 -0.821 -15.356 1.00 79.38 99 ARG A N 1
ATOM 805 C CA . ARG A 1 99 ? 20.175 -0.678 -14.378 1.00 79.38 99 ARG A CA 1
ATOM 806 C C . ARG A 1 99 ? 20.038 -1.888 -13.463 1.00 79.38 99 ARG A C 1
ATOM 808 O O . ARG A 1 99 ? 19.836 -1.719 -12.267 1.00 79.38 99 ARG A O 1
ATOM 815 N N . PHE A 1 100 ? 20.218 -3.097 -13.988 1.00 80.31 100 PHE A N 1
ATOM 816 C CA . PHE A 1 100 ? 20.231 -4.318 -13.178 1.00 80.31 100 PHE A CA 1
ATOM 817 C C . PHE A 1 100 ? 21.381 -4.363 -12.163 1.00 80.31 100 PHE A C 1
ATOM 819 O O . PHE A 1 100 ? 21.270 -5.064 -11.159 1.00 80.31 100 PHE A O 1
ATOM 826 N N . ARG A 1 101 ? 22.475 -3.624 -12.390 1.00 82.44 101 ARG A N 1
ATOM 827 C CA . ARG A 1 101 ? 23.609 -3.559 -11.451 1.00 82.44 101 ARG A CA 1
ATOM 828 C C . ARG A 1 101 ? 23.342 -2.623 -10.272 1.00 82.44 101 ARG A C 1
ATOM 830 O O . ARG A 1 101 ? 23.984 -2.755 -9.230 1.00 82.44 101 ARG A O 1
ATOM 837 N N . CYS A 1 102 ? 22.386 -1.703 -10.393 1.00 84.75 102 CYS A N 1
ATOM 838 C CA . CYS A 1 102 ? 21.953 -0.867 -9.280 1.00 84.75 102 CYS A CA 1
ATOM 839 C C . CYS A 1 102 ? 21.057 -1.664 -8.324 1.00 84.75 102 CYS A C 1
ATOM 841 O O . CYS A 1 102 ? 20.003 -2.161 -8.708 1.00 84.75 102 CYS A O 1
ATOM 843 N N . PHE A 1 103 ? 21.431 -1.718 -7.043 1.00 82.25 103 PHE A N 1
ATOM 844 C CA . PHE A 1 103 ? 20.710 -2.486 -6.019 1.00 82.25 103 PHE A CA 1
ATOM 845 C C . PHE A 1 103 ? 19.215 -2.134 -5.922 1.00 82.25 103 PHE A C 1
ATOM 847 O O . PHE A 1 103 ? 18.370 -3.020 -5.821 1.00 82.25 103 PHE A O 1
ATOM 854 N N . THR A 1 104 ? 18.871 -0.844 -5.977 1.00 82.06 104 THR A N 1
ATOM 855 C CA . THR A 1 104 ? 17.480 -0.374 -5.876 1.00 82.06 104 THR A CA 1
ATOM 856 C C . THR A 1 104 ? 16.626 -0.852 -7.045 1.00 82.06 104 THR A C 1
ATOM 858 O O . THR A 1 104 ? 15.500 -1.307 -6.848 1.00 82.06 104 THR A O 1
ATOM 861 N N . ASP A 1 105 ? 17.171 -0.781 -8.256 1.00 81.62 105 ASP A N 1
ATOM 862 C CA . ASP A 1 105 ? 16.465 -1.189 -9.465 1.00 81.62 105 ASP A CA 1
ATOM 863 C C . ASP A 1 105 ? 16.415 -2.714 -9.582 1.00 81.62 105 ASP A C 1
ATOM 865 O O . ASP A 1 105 ? 15.384 -3.260 -9.959 1.00 81.62 105 ASP A O 1
ATOM 869 N N . MET A 1 106 ? 17.474 -3.412 -9.160 1.00 83.44 106 MET A N 1
ATOM 870 C CA . MET A 1 106 ? 17.490 -4.868 -9.029 1.00 83.44 106 MET A CA 1
ATOM 871 C C . MET A 1 106 ? 16.406 -5.354 -8.063 1.00 83.44 106 MET A C 1
ATOM 873 O O . MET A 1 106 ? 15.692 -6.308 -8.371 1.00 83.44 106 MET A O 1
ATOM 877 N N . PHE A 1 107 ? 16.253 -4.705 -6.906 1.00 84.19 107 PHE A N 1
ATOM 878 C CA . PHE A 1 107 ? 15.193 -5.023 -5.951 1.00 84.19 107 PHE A CA 1
ATOM 879 C C . PHE A 1 107 ? 13.802 -4.807 -6.560 1.00 84.19 107 PHE A C 1
ATOM 881 O O . PHE A 1 107 ? 12.934 -5.667 -6.429 1.00 84.19 107 PHE A O 1
ATOM 888 N N . LEU A 1 108 ? 13.601 -3.696 -7.274 1.00 83.38 108 LEU A N 1
ATOM 889 C CA . LEU A 1 108 ? 12.328 -3.383 -7.920 1.00 83.38 108 LEU A CA 1
ATOM 890 C C . LEU A 1 108 ? 12.000 -4.341 -9.080 1.00 83.38 108 LEU A C 1
ATOM 892 O O . LEU A 1 108 ? 10.842 -4.722 -9.251 1.00 83.38 108 LEU A O 1
ATOM 896 N N . LEU A 1 109 ? 13.005 -4.746 -9.865 1.00 80.56 109 LEU A N 1
ATOM 897 C CA . LEU A 1 109 ? 12.840 -5.727 -10.939 1.00 80.56 109 LEU A CA 1
ATOM 898 C C . LEU A 1 109 ? 12.582 -7.140 -10.407 1.00 80.56 109 LEU A C 1
ATOM 900 O O . LEU A 1 109 ? 11.863 -7.902 -11.051 1.00 80.56 109 LEU A O 1
ATOM 904 N N . ASN A 1 110 ? 13.071 -7.472 -9.209 1.00 84.94 110 ASN A N 1
ATOM 905 C CA . ASN A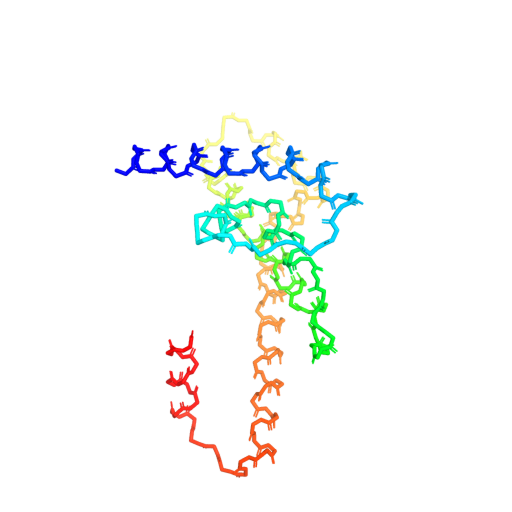 1 110 ? 12.685 -8.679 -8.472 1.00 84.94 110 ASN A CA 1
ATOM 906 C C . ASN A 1 110 ? 11.300 -8.527 -7.815 1.00 84.94 110 ASN A C 1
ATOM 908 O O . ASN A 1 110 ? 11.109 -8.779 -6.623 1.00 84.94 110 ASN A O 1
ATOM 912 N N . GLY A 1 111 ? 10.305 -8.139 -8.617 1.00 84.38 111 GLY A N 1
ATOM 913 C CA . GLY A 1 111 ? 8.950 -7.833 -8.161 1.00 84.38 111 GLY A CA 1
ATOM 914 C C . GLY A 1 111 ? 8.259 -8.989 -7.430 1.00 84.38 111 GLY A C 1
ATOM 915 O O . GLY A 1 111 ? 7.426 -8.733 -6.564 1.00 84.38 111 GLY A O 1
ATOM 916 N N . THR A 1 112 ? 8.638 -10.243 -7.703 1.00 88.69 112 THR A N 1
ATOM 917 C CA . THR A 1 112 ? 8.120 -11.429 -7.001 1.00 88.69 112 THR A CA 1
ATOM 918 C C . THR A 1 112 ? 8.321 -11.328 -5.492 1.00 88.69 112 THR A C 1
ATOM 920 O O . THR A 1 112 ? 7.369 -11.520 -4.745 1.00 88.69 112 THR A O 1
ATOM 923 N N . LEU A 1 113 ? 9.509 -10.913 -5.036 1.00 89.88 113 LEU A N 1
ATOM 924 C CA . LEU A 1 113 ? 9.792 -10.764 -3.605 1.00 89.88 113 LEU A CA 1
ATOM 925 C C . LEU A 1 113 ? 8.861 -9.731 -2.959 1.00 89.88 113 LEU A C 1
ATOM 927 O O . LEU A 1 113 ? 8.335 -9.945 -1.869 1.00 89.88 113 LEU A O 1
ATOM 931 N N . ILE A 1 114 ? 8.617 -8.618 -3.651 1.00 91.12 114 ILE A N 1
ATOM 932 C CA . ILE A 1 114 ? 7.743 -7.541 -3.174 1.00 91.12 114 ILE A CA 1
ATOM 933 C C . ILE A 1 114 ? 6.297 -8.042 -3.073 1.00 91.12 114 ILE A C 1
ATOM 935 O O . ILE A 1 114 ? 5.628 -7.824 -2.060 1.00 91.12 114 ILE A O 1
ATOM 939 N N . VAL A 1 115 ? 5.820 -8.750 -4.095 1.00 93.38 115 VAL A N 1
ATOM 940 C CA . VAL A 1 115 ? 4.473 -9.330 -4.129 1.00 93.38 115 VAL A CA 1
ATOM 941 C C . VAL A 1 115 ? 4.294 -10.387 -3.033 1.00 93.38 115 VAL A C 1
ATOM 943 O O . VAL A 1 115 ? 3.277 -10.371 -2.335 1.00 93.38 115 VAL A O 1
ATOM 946 N N . ASP A 1 116 ? 5.300 -11.228 -2.799 1.00 94.50 116 ASP A N 1
ATOM 947 C CA . ASP A 1 116 ? 5.284 -12.232 -1.735 1.00 94.50 116 ASP A CA 1
ATOM 948 C C . ASP A 1 116 ? 5.188 -11.583 -0.351 1.00 94.50 116 ASP A C 1
ATOM 950 O O . ASP A 1 116 ? 4.375 -12.011 0.472 1.00 94.50 116 ASP A O 1
ATOM 954 N N . THR A 1 117 ? 5.924 -10.490 -0.097 1.00 93.25 117 THR A N 1
ATOM 955 C CA . THR A 1 117 ? 5.779 -9.754 1.174 1.00 93.25 117 THR A CA 1
ATOM 956 C C . THR A 1 117 ? 4.369 -9.196 1.362 1.00 93.25 117 THR A C 1
ATOM 958 O O . THR A 1 117 ? 3.807 -9.291 2.456 1.00 93.25 117 THR A O 1
ATOM 961 N N . PHE A 1 118 ? 3.750 -8.664 0.303 1.00 93.88 118 PHE A N 1
ATOM 962 C CA . PHE A 1 118 ? 2.379 -8.161 0.368 1.00 93.88 118 PHE A CA 1
ATOM 963 C C . PHE A 1 118 ? 1.376 -9.277 0.678 1.00 93.88 118 PHE A C 1
ATOM 965 O O . PHE A 1 118 ? 0.479 -9.086 1.511 1.00 93.88 118 PHE A O 1
ATOM 972 N N . PHE A 1 119 ? 1.519 -10.441 0.038 1.00 93.75 119 PHE A N 1
ATOM 973 C CA . PHE A 1 119 ? 0.660 -11.592 0.298 1.00 93.75 119 PHE A CA 1
ATOM 974 C C . PHE A 1 119 ? 0.869 -12.163 1.697 1.00 93.75 119 PHE A C 1
ATOM 976 O O . PHE A 1 119 ? -0.122 -12.480 2.356 1.00 93.75 119 PHE A O 1
ATOM 983 N N . LEU A 1 120 ? 2.108 -12.233 2.184 1.00 94.69 120 LEU A N 1
ATOM 984 C CA . LEU A 1 120 ? 2.420 -12.698 3.533 1.00 94.69 120 LEU A CA 1
ATOM 985 C C . LEU A 1 120 ? 1.784 -11.790 4.588 1.00 94.69 120 LEU A C 1
ATOM 987 O O . LEU A 1 120 ? 1.058 -12.280 5.452 1.00 94.69 120 LEU A O 1
ATOM 991 N N . LEU A 1 121 ? 1.969 -10.471 4.476 1.00 93.62 121 LEU A N 1
ATOM 992 C CA . LEU A 1 121 ? 1.353 -9.499 5.385 1.00 93.62 121 LEU A CA 1
ATOM 993 C C . LEU A 1 121 ? -0.178 -9.585 5.341 1.00 93.62 121 LEU A C 1
ATOM 995 O O . LEU A 1 121 ? -0.836 -9.668 6.376 1.00 93.62 121 LEU A O 1
ATOM 999 N N . SER A 1 122 ? -0.763 -9.620 4.142 1.00 91.75 122 SER A N 1
ATOM 1000 C CA . SER A 1 122 ? -2.220 -9.689 3.975 1.00 91.75 122 SER A CA 1
ATOM 1001 C C . SER A 1 122 ? -2.808 -10.989 4.537 1.00 91.75 122 SER A C 1
ATOM 1003 O O . SER A 1 122 ? -3.876 -10.970 5.157 1.00 91.75 122 SER A O 1
ATOM 1005 N N . SER A 1 123 ? -2.114 -12.111 4.347 1.00 92.12 123 SER A N 1
ATOM 1006 C CA . SER A 1 123 ? -2.535 -13.424 4.843 1.00 92.12 123 SER A CA 1
ATOM 1007 C C . SER A 1 123 ? -2.401 -13.517 6.358 1.00 92.12 123 SER A C 1
ATOM 1009 O O . SER A 1 123 ? -3.330 -13.987 7.012 1.00 92.12 123 SER A O 1
ATOM 1011 N N . PHE A 1 124 ? -1.305 -13.004 6.925 1.00 93.38 124 PHE A N 1
ATOM 1012 C CA . PHE A 1 124 ? -1.089 -12.950 8.370 1.00 93.38 124 PHE A CA 1
ATOM 1013 C C . PHE A 1 124 ? -2.199 -12.163 9.075 1.00 93.38 124 PHE A C 1
ATOM 1015 O O . PHE A 1 124 ? -2.853 -12.701 9.966 1.00 93.38 124 PHE A O 1
ATOM 1022 N N . LEU A 1 125 ? -2.489 -10.936 8.621 1.00 90.31 125 LEU A N 1
ATOM 1023 C CA . LEU A 1 125 ? -3.549 -10.111 9.212 1.00 90.31 125 LEU A CA 1
ATOM 1024 C C . LEU A 1 125 ? -4.924 -10.777 9.093 1.00 90.31 125 LEU A C 1
ATOM 1026 O O . LEU A 1 125 ? -5.716 -10.748 10.032 1.00 90.31 125 LEU A O 1
ATOM 1030 N N . THR A 1 126 ? -5.211 -11.397 7.945 1.00 89.06 126 THR A N 1
ATOM 1031 C CA . THR A 1 126 ? -6.487 -12.095 7.733 1.00 89.06 126 THR A CA 1
ATOM 1032 C C . THR A 1 126 ? -6.623 -13.295 8.669 1.00 89.06 126 THR A C 1
ATOM 1034 O O . THR A 1 126 ? -7.677 -13.477 9.275 1.00 89.06 126 THR A O 1
ATOM 1037 N N . CYS A 1 127 ? -5.563 -14.094 8.816 1.00 90.44 127 CYS A N 1
ATOM 1038 C CA . CYS A 1 127 ? -5.532 -15.239 9.723 1.00 90.44 127 CYS A CA 1
ATOM 1039 C C . CYS A 1 127 ? -5.704 -14.796 11.181 1.00 90.44 127 CYS A C 1
ATOM 1041 O O . CYS A 1 127 ? -6.514 -15.365 11.908 1.00 90.44 127 CYS A O 1
ATOM 1043 N N . TYR A 1 128 ? -5.017 -13.726 11.581 1.00 89.81 128 TYR A N 1
ATOM 1044 C CA . TYR A 1 128 ? -5.135 -13.154 12.917 1.00 89.81 128 TYR A CA 1
ATOM 1045 C C . TYR A 1 128 ? -6.567 -12.685 13.225 1.00 89.81 128 TYR A C 1
ATOM 1047 O O . TYR A 1 128 ? -7.139 -13.077 14.243 1.00 89.81 128 TYR A O 1
ATOM 1055 N N . MET A 1 129 ? -7.196 -11.920 12.323 1.00 86.19 129 MET A N 1
ATOM 1056 C CA . MET A 1 129 ? -8.594 -11.500 12.504 1.00 86.19 129 MET A CA 1
ATOM 1057 C C . MET A 1 129 ? -9.552 -12.695 12.577 1.00 86.19 129 MET A C 1
ATOM 1059 O O . MET A 1 129 ? -10.486 -12.694 13.377 1.00 86.19 129 MET A O 1
ATOM 1063 N N . LEU A 1 130 ? -9.314 -13.724 11.763 1.00 87.06 130 LEU A N 1
ATOM 1064 C CA . LEU A 1 130 ? -10.116 -14.942 11.762 1.00 87.06 130 LEU A CA 1
ATOM 1065 C C . LEU A 1 130 ? -9.981 -15.707 13.087 1.00 87.06 130 LEU A C 1
ATOM 1067 O O . LEU A 1 130 ? -10.993 -16.121 13.646 1.00 87.06 130 LEU A O 1
ATOM 1071 N N . LEU A 1 131 ? -8.771 -15.828 13.638 1.00 88.50 131 LEU A N 1
ATOM 1072 C CA . LEU A 1 131 ? -8.535 -16.442 14.950 1.00 88.50 131 LEU A CA 1
ATOM 1073 C C . LEU A 1 131 ? -9.259 -15.695 16.078 1.00 88.50 131 LEU A C 1
ATOM 1075 O O . LEU A 1 131 ? -9.893 -16.329 16.924 1.00 88.50 131 LEU A O 1
ATOM 1079 N N . LEU A 1 132 ? -9.232 -14.358 16.065 1.00 87.19 132 LEU A N 1
ATOM 1080 C CA . LEU A 1 132 ? -9.980 -13.551 17.032 1.00 87.19 132 LEU A CA 1
ATOM 1081 C C . LEU A 1 132 ? -11.493 -13.792 16.940 1.00 87.19 132 LEU A C 1
ATOM 1083 O O . LEU A 1 132 ? -12.168 -13.897 17.967 1.00 87.19 132 LEU A O 1
ATOM 1087 N N . GLU A 1 133 ? -12.036 -13.908 15.728 1.00 84.19 133 GLU A N 1
ATOM 1088 C CA . GLU A 1 133 ? -13.461 -14.181 15.527 1.00 84.19 133 GLU A CA 1
ATOM 1089 C C . GLU A 1 133 ? -13.834 -15.608 15.963 1.00 84.19 133 GLU A C 1
ATOM 1091 O O . GLU A 1 133 ? -14.871 -15.808 16.602 1.00 84.19 133 GLU A O 1
ATOM 1096 N N . MET A 1 134 ? -12.963 -16.593 15.710 1.00 85.44 134 MET A N 1
ATOM 1097 C CA . MET A 1 134 ? -13.125 -17.969 16.199 1.00 85.44 134 MET A CA 1
ATOM 1098 C C . MET A 1 134 ? -13.182 -18.029 17.722 1.00 85.44 134 MET A C 1
ATOM 1100 O O . MET A 1 134 ? -14.053 -18.703 18.279 1.00 85.44 134 MET A O 1
ATOM 1104 N N .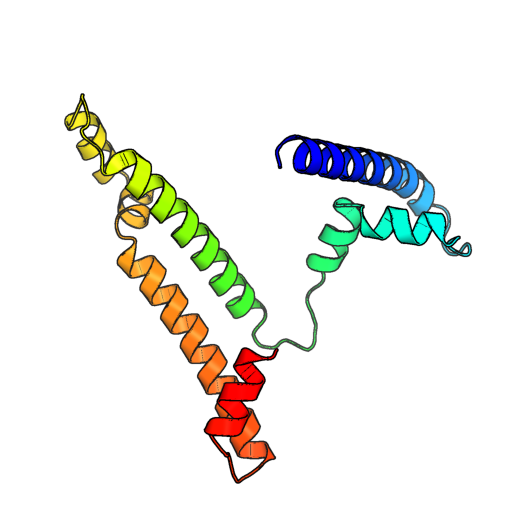 GLN A 1 135 ? -12.286 -17.306 18.399 1.00 86.25 135 GLN A N 1
ATOM 1105 C CA . GLN A 1 135 ? -12.255 -17.249 19.858 1.00 86.25 135 GLN A CA 1
ATOM 1106 C C . GLN A 1 135 ? -13.539 -16.628 20.426 1.00 86.25 135 GLN A C 1
ATOM 1108 O O . GLN A 1 135 ? -14.038 -17.085 21.454 1.00 86.25 135 GLN A O 1
ATOM 1113 N N . LYS A 1 136 ? -14.109 -15.629 19.740 1.00 85.12 136 LYS A N 1
ATOM 1114 C CA . LYS A 1 136 ? -15.363 -14.979 20.146 1.00 85.12 136 LYS A CA 1
ATOM 1115 C C . LYS A 1 136 ? -16.596 -15.843 19.886 1.00 85.12 136 LYS A C 1
ATOM 1117 O O . LYS A 1 136 ? -17.453 -15.947 20.760 1.00 85.12 136 LYS A O 1
ATOM 1122 N N . ARG A 1 137 ? -16.722 -16.441 18.696 1.00 79.19 137 ARG A N 1
ATOM 1123 C CA . ARG A 1 137 ? -17.975 -17.085 18.261 1.00 79.19 137 ARG A CA 1
ATOM 1124 C C . ARG A 1 137 ? -18.029 -18.601 18.443 1.00 79.19 137 ARG A C 1
ATOM 1126 O O . ARG A 1 137 ? -19.127 -19.141 18.344 1.00 79.19 137 ARG A O 1
ATOM 1133 N N . LYS A 1 138 ? -16.916 -19.300 18.732 1.00 72.25 138 LYS A N 1
ATOM 1134 C CA . LYS A 1 138 ? -16.770 -20.779 18.880 1.00 72.25 138 LYS A CA 1
ATOM 1135 C C . LYS A 1 138 ? -17.266 -21.649 17.705 1.00 72.25 138 LYS A C 1
ATOM 1137 O O . LYS A 1 138 ? -16.832 -22.788 17.576 1.00 72.25 138 LYS A O 1
ATOM 1142 N N . LYS A 1 139 ? -18.144 -21.137 16.843 1.00 72.31 139 LYS A N 1
ATOM 1143 C CA . LYS A 1 139 ? -18.605 -21.696 15.574 1.00 72.31 139 LYS A CA 1
ATOM 1144 C C . LYS A 1 139 ? -18.361 -20.645 14.500 1.00 72.31 139 LYS A C 1
ATOM 1146 O O . LYS A 1 139 ? -18.792 -19.503 14.650 1.00 72.31 139 LYS A O 1
ATOM 1151 N N . MET A 1 140 ? -17.690 -21.037 13.425 1.00 67.12 140 MET A N 1
ATOM 1152 C CA . MET A 1 140 ? -17.568 -20.205 12.237 1.00 67.12 140 MET A CA 1
ATOM 1153 C C . MET A 1 140 ? -18.240 -20.890 11.067 1.00 67.12 140 MET A C 1
ATOM 1155 O O . MET A 1 140 ? -17.880 -22.007 10.703 1.00 67.12 140 MET A O 1
ATOM 1159 N N . ASP A 1 141 ? -19.184 -20.181 10.466 1.00 79.25 141 ASP A N 1
ATOM 1160 C CA . ASP A 1 141 ? -19.602 -20.474 9.110 1.00 79.25 141 ASP A CA 1
ATOM 1161 C C . ASP A 1 141 ? -18.648 -19.743 8.157 1.00 79.25 141 ASP A C 1
ATOM 1163 O O . ASP A 1 141 ? -18.684 -18.515 8.029 1.00 79.25 141 ASP A O 1
ATOM 1167 N N . PHE A 1 142 ? -17.748 -20.502 7.530 1.00 78.88 142 PHE A N 1
ATOM 1168 C CA . PHE A 1 142 ? -16.761 -19.969 6.591 1.00 78.88 142 PHE A CA 1
ATOM 1169 C C . PHE A 1 142 ? -17.421 -19.205 5.439 1.00 78.88 142 PHE A C 1
ATOM 1171 O O . PHE A 1 142 ? -16.862 -18.209 4.977 1.00 78.88 142 PHE A O 1
ATOM 1178 N N . LEU A 1 143 ? -18.617 -19.627 5.013 1.00 81.38 143 LEU A N 1
ATOM 1179 C CA . LEU A 1 143 ? -19.349 -18.971 3.936 1.00 81.38 143 LEU A CA 1
ATOM 1180 C C . LEU A 1 143 ? -19.791 -17.568 4.365 1.00 81.38 143 LEU A C 1
ATOM 1182 O O . LEU A 1 143 ? -19.538 -16.594 3.658 1.00 81.38 143 LEU A O 1
ATOM 1186 N N . SER A 1 144 ? -20.378 -17.447 5.558 1.00 78.75 144 SER A N 1
ATOM 1187 C CA . SER A 1 144 ? -20.814 -16.158 6.101 1.00 78.75 144 SER A CA 1
ATOM 1188 C C . SER A 1 144 ? -19.646 -15.191 6.315 1.00 78.75 144 SER A C 1
ATOM 1190 O O . SER A 1 144 ? -19.790 -14.005 6.024 1.00 78.75 144 SER A O 1
ATOM 1192 N N . VAL A 1 145 ? -18.491 -15.672 6.791 1.00 80.62 145 VAL A N 1
ATOM 1193 C CA . VAL A 1 145 ? -17.287 -14.838 6.980 1.00 80.62 145 VAL A CA 1
ATOM 1194 C C . VAL A 1 145 ? -16.722 -14.375 5.636 1.00 80.62 145 VAL A C 1
ATOM 1196 O O . VAL A 1 145 ? -16.326 -13.217 5.494 1.00 80.62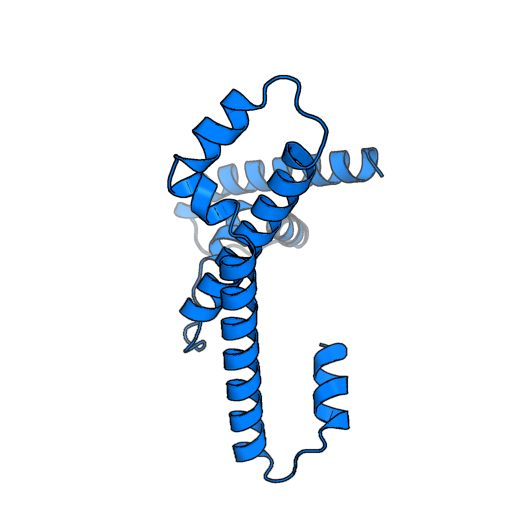 145 VAL A O 1
ATOM 1199 N N . TYR A 1 146 ? -16.708 -15.257 4.635 1.00 83.44 146 TYR A N 1
ATOM 1200 C CA . TYR A 1 146 ? -16.243 -14.922 3.292 1.00 83.44 146 TYR A CA 1
ATOM 1201 C C . TYR A 1 146 ? -17.149 -13.886 2.615 1.00 83.44 146 TYR A C 1
ATOM 1203 O O . TYR A 1 146 ? -16.646 -12.897 2.084 1.00 83.44 146 TYR A O 1
ATOM 1211 N N . ILE A 1 147 ? -18.474 -14.061 2.702 1.00 87.25 147 ILE A N 1
ATOM 1212 C CA . ILE A 1 147 ? -19.455 -13.104 2.169 1.00 87.25 147 ILE A CA 1
ATOM 1213 C C . ILE A 1 147 ? -19.313 -11.753 2.870 1.00 87.25 147 ILE A C 1
ATOM 1215 O O . ILE A 1 147 ? -19.165 -10.741 2.194 1.00 87.25 147 ILE A O 1
ATOM 1219 N N . TYR A 1 148 ? -19.270 -11.734 4.208 1.00 83.00 148 TYR A N 1
ATOM 1220 C CA . TYR A 1 148 ? -19.099 -10.498 4.977 1.00 83.00 148 TYR A CA 1
ATOM 1221 C C . TYR A 1 148 ? -17.831 -9.734 4.570 1.00 83.00 148 TYR A C 1
ATOM 1223 O O . TYR A 1 148 ? -17.848 -8.512 4.424 1.00 83.00 148 TYR A O 1
ATOM 1231 N N . ARG A 1 149 ? -16.730 -10.458 4.337 1.00 79.44 149 ARG A N 1
ATOM 1232 C CA . ARG A 1 149 ? -15.468 -9.877 3.870 1.00 79.44 149 ARG A CA 1
ATOM 1233 C C . ARG A 1 149 ? -15.562 -9.294 2.457 1.00 79.44 149 ARG A C 1
ATOM 1235 O O . ARG A 1 149 ? -14.825 -8.360 2.176 1.00 79.44 149 ARG A O 1
ATOM 1242 N N . TRP A 1 150 ? -16.402 -9.846 1.585 1.00 83.81 150 TRP A N 1
ATOM 1243 C CA . TRP A 1 150 ? -16.601 -9.341 0.222 1.00 83.81 150 TRP A CA 1
ATOM 1244 C C . TRP A 1 150 ? -17.570 -8.149 0.176 1.00 83.81 150 TRP A C 1
ATOM 1246 O O . TRP A 1 150 ? -17.459 -7.306 -0.706 1.00 83.81 150 TRP A O 1
ATOM 1256 N N . THR A 1 151 ? -18.511 -8.077 1.124 1.00 84.88 151 THR A N 1
ATOM 1257 C CA . THR A 1 151 ? -19.489 -6.981 1.235 1.00 84.88 151 THR A CA 1
ATOM 1258 C C . THR A 1 151 ? -18.987 -5.757 2.002 1.00 84.88 151 THR A C 1
ATOM 1260 O O . THR A 1 151 ? -19.576 -4.689 1.855 1.00 84.88 151 THR A O 1
ATOM 1263 N N . ARG A 1 152 ? -17.965 -5.917 2.853 1.00 68.31 152 ARG A N 1
ATOM 1264 C CA . ARG A 1 152 ? -17.286 -4.811 3.545 1.00 68.31 152 ARG A CA 1
ATOM 1265 C C . ARG A 1 152 ? -16.334 -4.089 2.601 1.00 68.31 152 ARG A C 1
ATOM 1267 O O . ARG A 1 152 ? -16.331 -2.842 2.653 1.00 68.31 152 ARG A O 1
#

InterPro domains:
  IPR052728 Oxygen and lipid transport regulator [PTHR11161] (6-152)

Organism: Laodelphax striatellus (NCBI:txid195883)

pLDDT: mean 80.0, std 10.69, range [45.0, 94.69]

Radius of gyration: 22.83 Å; chains: 1; bounding box: 46×54×49 Å

Sequence (152 aa):
MKWVIIFSLLLVITASTVDISYFRSKKQVNDTKKGNMHSLMLSYSIYENFLNLKKPDPSDEFASLHGMRTYSMFLIILGHRCLFTYGGPFHNPEFLEERFRCFTDMFLLNGTLIVDTFFLLSSFLTCYMLLLEMQKRKKMDFLSVYIYRWTR